Protein AF-A0A1F4QPH2-F1 (afdb_monomer_lite)

pLDDT: mean 80.88, std 16.41, range [38.66, 95.25]

Foldseek 3Di:
DDDPPVPPPPPLCPPPPVNVLVVLLVVQLCCCVVVVVVLQNQLLLCLLVCLQSDALVSLLVSLLVSLVVSCVVVVNDDPVSVQLSNLSSVLSSVVSVVRYNDDADLVRSLVSSLVSLVSSLVSCLVVVCVVVVHDSVVSVVVSVVVSVSNSVSNSVSNVVVVVVVVVSVVVSVVVVD

Structure (mmCIF, N/CA/C/O backbone):
data_AF-A0A1F4QPH2-F1
#
_entry.id   AF-A0A1F4QPH2-F1
#
loop_
_atom_site.group_PDB
_atom_site.id
_atom_site.type_symbol
_atom_site.label_atom_id
_atom_site.label_alt_id
_atom_site.label_comp_id
_atom_site.label_asym_id
_atom_site.label_entity_id
_atom_site.label_seq_id
_atom_site.pdbx_PDB_ins_code
_atom_site.Cartn_x
_atom_site.Cartn_y
_atom_site.Cartn_z
_atom_site.occupancy
_atom_site.B_iso_or_equiv
_atom_site.auth_seq_id
_atom_site.auth_comp_id
_atom_site.auth_asym_id
_atom_site.auth_atom_id
_atom_site.pdbx_PDB_model_num
ATOM 1 N N . MET A 1 1 ? -53.487 14.322 22.296 1.00 47.41 1 MET A N 1
ATOM 2 C CA . MET A 1 1 ? -52.999 13.302 21.344 1.00 47.41 1 MET A CA 1
ATOM 3 C C . MET A 1 1 ? -51.525 13.050 21.654 1.00 47.41 1 MET A C 1
ATOM 5 O O . MET A 1 1 ? -50.697 13.887 21.325 1.00 47.41 1 MET A O 1
ATOM 9 N N . LYS A 1 2 ? -51.204 12.002 22.429 1.00 42.22 2 LYS A N 1
ATOM 10 C CA . LYS A 1 2 ? -49.812 11.647 22.754 1.00 42.22 2 LYS A CA 1
ATOM 11 C C . LYS A 1 2 ? -49.241 10.916 21.544 1.00 42.22 2 LYS A C 1
ATOM 13 O O . LYS A 1 2 ? -49.694 9.819 21.243 1.00 42.22 2 LYS A O 1
ATOM 18 N N . VAL A 1 3 ? -48.311 11.549 20.835 1.00 49.53 3 VAL A N 1
ATOM 19 C CA . VAL A 1 3 ? -47.514 10.867 19.812 1.00 49.53 3 VAL A CA 1
ATOM 20 C C . VAL A 1 3 ? -46.685 9.819 20.545 1.00 49.53 3 VAL A C 1
ATOM 22 O O . VAL A 1 3 ? -45.883 10.158 21.416 1.00 49.53 3 VAL A O 1
ATOM 25 N N . ASP A 1 4 ? -46.956 8.551 20.260 1.00 45.97 4 ASP A N 1
ATOM 26 C CA . ASP A 1 4 ? -46.251 7.428 20.859 1.00 45.97 4 ASP A CA 1
ATOM 27 C C . ASP A 1 4 ? -44.805 7.426 20.339 1.00 45.97 4 ASP A C 1
ATOM 29 O O . ASP A 1 4 ? -44.510 6.978 19.231 1.00 45.97 4 ASP A O 1
ATOM 33 N N . MET A 1 5 ? -43.889 8.001 21.125 1.00 45.53 5 MET A N 1
ATOM 34 C CA . MET A 1 5 ? -42.458 8.103 20.803 1.00 45.53 5 MET A CA 1
ATOM 35 C C . MET A 1 5 ? -41.738 6.740 20.766 1.00 45.53 5 MET A C 1
ATOM 37 O O . MET A 1 5 ? -40.530 6.696 20.54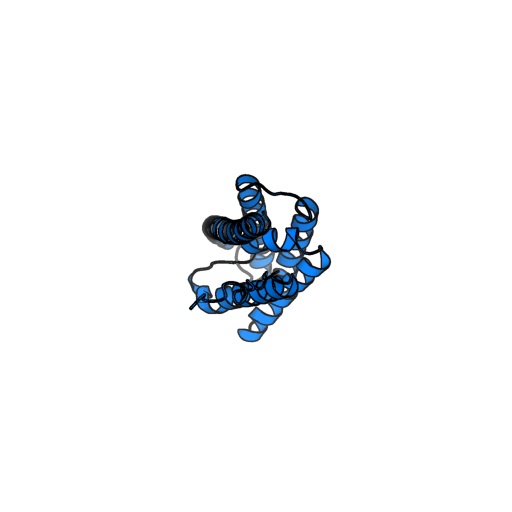6 1.00 45.53 5 MET A O 1
ATOM 41 N N . LYS A 1 6 ? -42.450 5.620 20.943 1.00 44.44 6 LYS A N 1
ATOM 42 C CA . LYS A 1 6 ? -41.887 4.263 20.880 1.00 44.44 6 LYS A CA 1
ATOM 43 C C . LYS A 1 6 ? -41.655 3.721 19.465 1.00 44.44 6 LYS A C 1
ATOM 45 O O . LYS A 1 6 ? -41.101 2.637 19.334 1.00 44.44 6 LYS A O 1
ATOM 50 N N . LEU A 1 7 ? -42.025 4.453 18.412 1.00 41.56 7 LEU A N 1
ATOM 51 C CA . LEU A 1 7 ? -41.872 3.991 17.021 1.00 41.56 7 LEU A CA 1
ATOM 52 C C . LEU A 1 7 ? -40.533 4.342 16.353 1.00 41.56 7 LEU A C 1
ATOM 54 O O . LEU A 1 7 ? -40.298 3.927 15.222 1.00 41.56 7 LEU A O 1
ATOM 58 N N . ILE A 1 8 ? -39.624 5.047 17.033 1.00 44.69 8 ILE A N 1
ATOM 59 C CA . ILE A 1 8 ? -38.246 5.222 16.546 1.00 44.69 8 ILE A CA 1
ATOM 60 C C . ILE A 1 8 ? -37.352 4.232 17.287 1.00 44.69 8 ILE A C 1
ATOM 62 O O . ILE A 1 8 ? -36.466 4.594 18.060 1.00 44.69 8 ILE A O 1
ATOM 66 N N . GLU A 1 9 ? -37.605 2.948 17.060 1.00 43.91 9 GLU A N 1
ATOM 67 C CA . GLU A 1 9 ? -36.646 1.903 17.381 1.00 43.91 9 GLU A CA 1
ATOM 68 C C . GLU A 1 9 ? -35.443 2.122 16.450 1.00 43.91 9 GLU A C 1
ATOM 70 O O . GLU A 1 9 ? -35.420 1.714 15.286 1.00 43.91 9 GLU A O 1
ATOM 75 N N . LYS A 1 10 ? -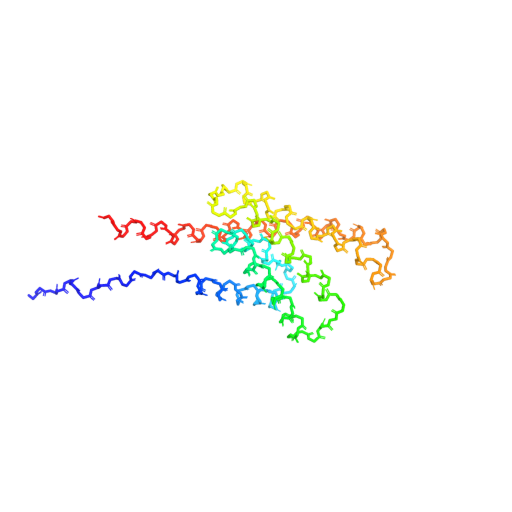34.469 2.911 16.924 1.00 44.91 10 LYS A N 1
ATOM 76 C CA . LYS A 1 10 ? -33.199 3.156 16.241 1.00 44.91 10 LYS A CA 1
ATOM 77 C C . LYS A 1 10 ? -32.536 1.799 16.047 1.00 44.91 10 LYS A C 1
ATOM 79 O O . LYS A 1 10 ? -31.896 1.281 16.959 1.00 44.91 10 LYS A O 1
ATOM 84 N N . LYS A 1 11 ? -32.702 1.224 14.853 1.00 39.31 11 LYS A N 1
ATOM 85 C CA . LYS A 1 11 ? -31.957 0.049 14.404 1.00 39.31 11 LYS A CA 1
ATOM 86 C C . LYS A 1 11 ? -30.485 0.316 14.689 1.00 39.31 11 LYS A C 1
ATOM 88 O O . LYS A 1 11 ? -29.866 1.181 14.073 1.00 39.31 11 LYS A O 1
ATOM 93 N N . ASN A 1 12 ? -29.954 -0.399 15.669 1.00 38.66 12 ASN A N 1
ATOM 94 C CA . ASN A 1 12 ? -28.552 -0.383 16.020 1.00 38.66 12 ASN A CA 1
ATOM 95 C C . ASN A 1 12 ? -27.813 -0.980 14.816 1.00 38.66 12 ASN A C 1
ATOM 97 O O . ASN A 1 12 ? -27.788 -2.197 14.646 1.00 38.66 12 ASN A O 1
ATOM 101 N N . ILE A 1 13 ? -27.317 -0.137 13.903 1.00 45.16 13 ILE A N 1
ATOM 102 C CA . ILE A 1 13 ? -26.585 -0.599 12.718 1.00 45.16 13 ILE A CA 1
ATOM 103 C C . ILE A 1 13 ? -25.215 -1.074 13.205 1.00 45.16 13 ILE A C 1
ATOM 105 O O . ILE A 1 13 ? -24.195 -0.374 13.162 1.00 45.16 13 ILE A O 1
ATOM 109 N N . GLN A 1 14 ? -25.182 -2.297 13.720 1.00 48.91 14 GLN A N 1
ATOM 110 C CA . GLN A 1 14 ? -23.974 -3.088 13.791 1.00 48.91 14 GLN A CA 1
ATOM 111 C C . GLN A 1 14 ? -23.546 -3.322 12.341 1.00 48.91 14 GLN A C 1
ATOM 113 O O . GLN A 1 14 ? -24.052 -4.217 11.681 1.00 48.91 14 GLN A O 1
ATOM 118 N N . ILE A 1 15 ? -22.692 -2.434 11.813 1.00 57.66 15 ILE A N 1
ATOM 119 C CA . ILE A 1 15 ? -22.047 -2.630 10.514 1.00 57.66 15 ILE A CA 1
ATOM 120 C C . ILE A 1 15 ? -21.372 -3.991 10.595 1.00 57.66 15 ILE A C 1
ATOM 122 O O . ILE A 1 15 ? -20.418 -4.176 11.355 1.00 57.66 15 ILE A O 1
ATOM 126 N N . ASP A 1 16 ? -21.949 -4.941 9.873 1.00 70.19 16 ASP A N 1
ATOM 127 C CA . ASP A 1 16 ? -21.417 -6.280 9.739 1.00 70.19 16 ASP A CA 1
ATOM 128 C C . ASP A 1 16 ? -19.980 -6.159 9.221 1.00 70.19 16 ASP A C 1
ATOM 130 O O . ASP A 1 16 ? -19.693 -5.332 8.348 1.00 70.19 16 ASP A O 1
ATOM 134 N N . ARG A 1 17 ? -19.064 -6.972 9.755 1.00 72.69 17 ARG A N 1
ATOM 135 C CA . ARG A 1 17 ? -17.680 -7.033 9.259 1.00 72.69 17 ARG A CA 1
ATOM 136 C C . ARG A 1 17 ? -17.678 -7.246 7.743 1.00 72.69 17 ARG A C 1
ATOM 138 O O . ARG A 1 17 ? -16.904 -6.618 7.033 1.00 72.69 17 ARG A O 1
ATOM 145 N N . SER A 1 18 ? -18.620 -8.035 7.242 1.00 73.62 18 SER A N 1
ATOM 146 C CA . SER A 1 18 ? -18.843 -8.282 5.819 1.00 73.62 18 SER A CA 1
ATOM 147 C C . SER A 1 18 ? -19.156 -6.997 5.046 1.00 73.62 18 SER A C 1
ATOM 149 O O . SER A 1 18 ? -18.578 -6.763 3.990 1.00 73.62 18 SER A O 1
ATOM 151 N N . ILE A 1 19 ? -20.000 -6.112 5.590 1.00 77.81 19 ILE A N 1
ATOM 152 C CA . ILE A 1 19 ? -20.326 -4.819 4.968 1.00 77.81 19 ILE A CA 1
ATOM 153 C C . ILE A 1 19 ? -19.091 -3.919 4.937 1.00 77.81 19 ILE A C 1
ATOM 155 O O . ILE A 1 19 ? -18.832 -3.287 3.913 1.00 77.81 19 ILE A O 1
ATOM 159 N N . LEU A 1 20 ? -18.294 -3.875 6.013 1.00 78.12 20 LEU A N 1
ATOM 160 C CA . LEU A 1 20 ? -17.051 -3.099 6.005 1.00 78.12 20 LEU A CA 1
ATOM 161 C C . LEU A 1 20 ? -16.068 -3.621 4.954 1.00 78.12 20 LEU A C 1
ATOM 163 O O . LEU A 1 20 ? -15.481 -2.832 4.223 1.00 78.12 20 LEU A O 1
ATOM 167 N N . LEU A 1 21 ? -15.903 -4.941 4.867 1.00 80.94 21 LEU A N 1
ATOM 168 C CA . LEU A 1 21 ? -15.012 -5.559 3.893 1.00 80.94 21 LEU A CA 1
ATOM 169 C C . LEU A 1 21 ? -15.448 -5.225 2.465 1.00 80.94 21 LEU A C 1
ATOM 171 O O . LEU A 1 21 ? -14.630 -4.774 1.674 1.00 80.94 21 LEU A O 1
ATOM 175 N N . ILE A 1 22 ? -16.737 -5.386 2.156 1.00 83.06 22 ILE A N 1
ATOM 176 C CA . ILE A 1 22 ? -17.308 -5.105 0.833 1.00 83.06 22 ILE A CA 1
ATOM 177 C C . ILE A 1 22 ? -17.158 -3.621 0.487 1.00 83.06 22 ILE A C 1
ATOM 179 O O . ILE A 1 22 ? -16.671 -3.281 -0.588 1.00 83.06 22 ILE A O 1
ATOM 183 N N . THR A 1 23 ? -17.536 -2.726 1.401 1.00 82.69 23 THR A N 1
ATOM 184 C CA . THR A 1 23 ? -17.435 -1.275 1.172 1.00 82.69 23 THR A CA 1
ATOM 185 C C . THR A 1 23 ? -15.993 -0.817 1.006 1.00 82.69 23 THR A C 1
ATOM 187 O O . THR A 1 23 ? -15.713 -0.060 0.078 1.00 82.69 23 THR A O 1
ATOM 190 N N . ALA A 1 24 ? -15.064 -1.310 1.830 1.00 82.81 24 ALA A N 1
ATOM 191 C CA . ALA A 1 24 ? -13.638 -1.053 1.659 1.00 82.81 24 ALA A CA 1
ATOM 192 C C . ALA A 1 24 ? -13.142 -1.586 0.310 1.00 82.81 24 ALA A C 1
ATOM 194 O O . ALA A 1 24 ? -12.420 -0.885 -0.391 1.00 82.81 24 ALA A O 1
ATOM 195 N N . TRP A 1 25 ? -13.577 -2.785 -0.090 1.00 86.69 25 TRP A N 1
ATOM 196 C CA . TRP A 1 25 ? -13.187 -3.389 -1.359 1.00 86.69 25 TRP A CA 1
ATOM 197 C C . TRP A 1 25 ? -13.634 -2.529 -2.553 1.00 86.69 25 TRP A C 1
ATOM 199 O O . TRP A 1 25 ? -12.814 -2.125 -3.376 1.00 86.69 25 TRP A O 1
ATOM 209 N N . PHE A 1 26 ? -14.915 -2.163 -2.619 1.00 87.88 26 PHE A N 1
ATOM 210 C CA . PHE A 1 26 ? -15.423 -1.314 -3.699 1.00 87.88 26 PHE A CA 1
ATOM 211 C C . PHE A 1 26 ? -14.844 0.101 -3.667 1.00 87.88 26 PHE A C 1
ATOM 213 O O . PHE A 1 26 ? -14.579 0.661 -4.725 1.00 87.88 26 PHE A O 1
ATOM 220 N N . THR A 1 27 ? -14.596 0.667 -2.482 1.00 84.44 27 THR A N 1
ATOM 221 C CA . THR A 1 27 ? -13.956 1.986 -2.360 1.00 84.44 27 THR A CA 1
ATOM 222 C C . THR A 1 27 ? -12.535 1.947 -2.910 1.00 84.44 27 THR A C 1
ATOM 224 O O . THR A 1 27 ? -12.179 2.792 -3.727 1.00 84.44 27 THR A O 1
ATOM 227 N N . CYS A 1 28 ? -11.739 0.945 -2.522 1.00 85.25 28 CYS A N 1
ATOM 228 C CA . CYS A 1 28 ? -10.387 0.771 -3.044 1.00 85.25 28 CYS A CA 1
ATOM 229 C C . CYS A 1 28 ? -10.381 0.612 -4.564 1.00 85.25 28 CYS A C 1
ATOM 231 O O . CYS A 1 28 ? -9.609 1.285 -5.247 1.00 85.25 28 CYS A O 1
ATOM 233 N N . LEU A 1 29 ? -11.266 -0.242 -5.085 1.00 87.50 29 LEU A N 1
ATOM 234 C CA . LEU A 1 29 ? -11.356 -0.495 -6.516 1.00 87.50 29 LEU A CA 1
ATOM 235 C C . LEU A 1 29 ? -11.767 0.776 -7.271 1.00 87.50 29 LEU A C 1
ATOM 237 O O . LEU A 1 29 ? -11.092 1.158 -8.220 1.00 87.50 29 LEU A O 1
ATOM 241 N N . PHE A 1 30 ? -12.807 1.474 -6.805 1.00 86.50 30 PHE A N 1
ATOM 242 C CA . PHE A 1 30 ? -13.289 2.718 -7.407 1.00 86.50 30 PHE A CA 1
ATOM 243 C C . PHE A 1 30 ? -12.225 3.817 -7.413 1.00 86.50 30 PHE A C 1
ATOM 245 O O . PHE A 1 30 ? -12.057 4.505 -8.421 1.00 86.50 30 PHE A O 1
ATOM 252 N N . MET A 1 31 ? -11.505 3.992 -6.301 1.00 82.81 31 MET A N 1
ATOM 253 C CA . MET A 1 31 ? -10.426 4.975 -6.219 1.00 82.81 31 MET A CA 1
ATOM 254 C C . MET A 1 31 ? -9.301 4.618 -7.190 1.00 82.81 31 MET A C 1
ATOM 256 O O . MET A 1 31 ? -8.816 5.496 -7.898 1.00 82.81 31 MET A O 1
ATOM 260 N N . ARG A 1 32 ? -8.941 3.335 -7.303 1.00 80.88 32 ARG A N 1
ATOM 261 C CA . ARG A 1 32 ? -7.922 2.902 -8.262 1.00 80.88 32 ARG A CA 1
ATOM 262 C C . ARG A 1 32 ? -8.351 3.035 -9.712 1.00 80.88 32 ARG A C 1
ATOM 264 O O . ARG A 1 32 ? -7.493 3.340 -10.520 1.00 80.88 32 ARG A O 1
ATOM 271 N N . THR A 1 33 ? -9.615 2.814 -10.070 1.00 79.62 33 THR A N 1
ATOM 272 C CA . THR A 1 33 ? -10.073 2.939 -11.467 1.00 79.62 33 THR A CA 1
ATOM 273 C C . 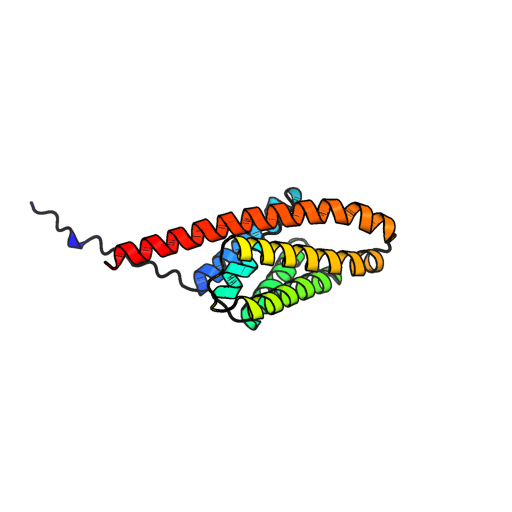THR A 1 33 ? -10.353 4.385 -11.862 1.00 79.62 33 THR A C 1
ATOM 275 O O . THR A 1 33 ? -10.002 4.801 -12.958 1.00 79.62 33 THR A O 1
ATOM 278 N N . SER A 1 34 ? -10.968 5.170 -10.978 1.00 77.19 34 SER A N 1
ATOM 279 C CA . SER A 1 34 ? -11.488 6.503 -11.320 1.00 77.19 34 SER A CA 1
ATOM 280 C C . SER A 1 34 ? -10.503 7.625 -11.001 1.00 77.19 34 SER A C 1
ATOM 282 O O . SER A 1 34 ? -10.537 8.678 -11.630 1.00 77.19 34 SER A O 1
ATOM 284 N N . LEU A 1 35 ? -9.614 7.407 -10.028 1.00 69.00 35 LEU A N 1
ATOM 285 C CA . LEU A 1 35 ? -8.622 8.386 -9.580 1.00 69.00 35 LEU A CA 1
ATOM 286 C C . LEU A 1 35 ? -7.194 7.949 -9.931 1.00 69.00 35 LEU A C 1
ATOM 288 O O . LEU A 1 35 ? -6.254 8.361 -9.250 1.00 69.00 35 LEU A O 1
ATOM 292 N N . GLN A 1 36 ? -7.018 7.169 -11.012 1.00 61.12 36 GLN A N 1
ATOM 293 C CA . GLN A 1 36 ? -5.699 6.763 -11.533 1.00 61.12 36 GLN A CA 1
ATOM 294 C C . GLN A 1 36 ? -4.746 7.962 -11.639 1.00 61.12 36 GLN A C 1
ATOM 296 O O . GLN A 1 36 ? -3.606 7.900 -11.187 1.00 61.12 36 GLN A O 1
ATOM 301 N N . HIS A 1 37 ? -5.257 9.091 -12.141 1.00 53.97 37 HIS A N 1
ATOM 302 C CA . HIS A 1 37 ? -4.517 10.344 -12.308 1.00 53.97 37 HIS A CA 1
ATOM 303 C C . HIS A 1 37 ? -4.098 11.010 -10.992 1.00 53.97 37 HIS A C 1
ATOM 305 O O . HIS A 1 37 ? -3.127 11.759 -10.968 1.00 53.97 37 HIS A O 1
ATOM 311 N N . CYS A 1 38 ? -4.817 10.763 -9.893 1.00 52.66 38 CYS A N 1
ATOM 312 C CA . CYS A 1 38 ? -4.470 11.320 -8.587 1.00 52.66 38 CYS A CA 1
ATOM 313 C C . CYS A 1 38 ? -3.433 10.471 -7.841 1.00 52.66 38 CYS A C 1
ATOM 315 O O . CYS A 1 38 ? -3.017 10.880 -6.757 1.00 52.66 38 CYS A O 1
ATOM 317 N N . ALA A 1 39 ? -3.052 9.298 -8.375 1.00 59.38 39 ALA A N 1
ATOM 318 C CA . ALA A 1 39 ? -2.102 8.360 -7.769 1.00 59.38 39 ALA A CA 1
ATOM 319 C C . ALA A 1 39 ? -2.365 8.098 -6.267 1.00 59.38 39 ALA A C 1
ATOM 321 O O . ALA A 1 39 ? -1.448 7.834 -5.482 1.00 59.38 39 ALA A O 1
ATOM 322 N N . ILE A 1 40 ? -3.629 8.212 -5.838 1.00 60.16 40 ILE A N 1
ATOM 323 C CA . ILE A 1 40 ? -4.043 7.886 -4.477 1.00 60.16 40 ILE A CA 1
ATOM 324 C C . ILE A 1 40 ? -4.109 6.367 -4.431 1.00 60.16 40 ILE A C 1
ATOM 326 O O . ILE A 1 40 ? -5.074 5.789 -4.923 1.00 60.16 40 ILE A O 1
ATOM 330 N N . ASP A 1 41 ? -3.093 5.726 -3.857 1.00 68.38 41 ASP A N 1
ATOM 331 C CA . ASP A 1 41 ? -3.203 4.320 -3.498 1.00 68.38 41 ASP A CA 1
ATOM 332 C C . ASP A 1 41 ? -3.959 4.223 -2.160 1.00 68.38 41 ASP A C 1
ATOM 334 O O . ASP A 1 41 ? -3.435 4.625 -1.113 1.00 68.38 41 ASP A O 1
ATOM 338 N N . PRO A 1 42 ? -5.217 3.748 -2.160 1.00 70.31 42 PRO A N 1
ATOM 339 C CA . PRO A 1 42 ? -6.015 3.675 -0.946 1.00 70.31 42 PRO A CA 1
ATOM 340 C C . PRO A 1 42 ? -5.538 2.546 -0.018 1.00 70.31 42 PRO A C 1
ATOM 342 O O . PRO A 1 42 ? -5.895 2.525 1.165 1.00 70.31 42 PRO A O 1
ATOM 345 N N . PHE A 1 43 ? -4.731 1.600 -0.515 1.00 77.44 43 PHE A N 1
ATOM 346 C CA . PHE A 1 43 ? -4.419 0.371 0.200 1.00 77.44 43 PHE A CA 1
ATOM 347 C C . PHE A 1 43 ? -3.608 0.576 1.475 1.00 77.44 43 PHE A C 1
ATOM 349 O O . PHE A 1 43 ? -4.038 0.055 2.508 1.00 77.44 43 PHE A O 1
ATOM 356 N N . PRO A 1 44 ? -2.500 1.345 1.495 1.00 70.62 44 PRO A N 1
ATOM 357 C CA . PRO A 1 44 ? -1.746 1.544 2.730 1.00 70.62 44 PRO A CA 1
ATOM 358 C C . PRO A 1 44 ? -2.572 2.242 3.827 1.00 70.62 44 PRO A C 1
ATOM 360 O O . PRO A 1 44 ? -2.289 2.070 5.016 1.00 70.62 44 PRO A O 1
ATOM 363 N N . GLY A 1 45 ? -3.606 3.004 3.445 1.00 67.56 45 GLY A N 1
ATOM 364 C CA . GLY A 1 45 ? -4.544 3.618 4.385 1.00 67.56 45 GLY A CA 1
ATOM 365 C C . GLY A 1 45 ? -5.629 2.665 4.892 1.00 67.56 45 GLY A C 1
ATOM 366 O O . GLY A 1 45 ? -5.922 2.658 6.087 1.00 67.56 45 GLY A O 1
ATOM 367 N N . PHE A 1 46 ? -6.180 1.798 4.036 1.00 76.31 46 PHE A N 1
ATOM 368 C CA . PHE A 1 46 ? -7.147 0.778 4.465 1.00 76.31 46 PHE A CA 1
ATOM 369 C C . PHE A 1 46 ? -6.514 -0.401 5.206 1.00 76.31 46 PHE A C 1
ATOM 371 O O . PHE A 1 46 ? -7.195 -1.043 6.011 1.00 76.31 46 PHE A O 1
ATOM 378 N N . LEU A 1 47 ? -5.224 -0.672 4.984 1.00 75.69 47 LEU A N 1
ATOM 379 C CA . LEU A 1 47 ? -4.508 -1.811 5.560 1.00 75.69 47 LEU A CA 1
ATOM 380 C C . LEU A 1 47 ? -4.693 -1.898 7.076 1.00 75.69 47 LEU A C 1
ATOM 382 O O . LEU A 1 47 ? -4.959 -2.966 7.612 1.00 75.69 47 LEU A O 1
ATOM 386 N N . LEU A 1 48 ? -4.598 -0.770 7.778 1.00 75.06 48 LEU A N 1
ATOM 387 C CA . LEU A 1 48 ? -4.692 -0.735 9.237 1.00 75.06 48 LEU A CA 1
ATOM 388 C C . LEU A 1 48 ? -6.111 -0.940 9.753 1.00 75.06 48 LEU A C 1
ATOM 390 O O . LEU A 1 48 ? -6.298 -1.540 10.812 1.00 75.06 48 LEU A O 1
ATOM 394 N N . LEU A 1 49 ? -7.113 -0.461 9.015 1.00 75.50 49 LEU A N 1
ATOM 395 C CA . LEU A 1 49 ? -8.507 -0.699 9.362 1.00 75.50 49 LEU A CA 1
ATOM 396 C C . LEU A 1 49 ? -8.851 -2.183 9.197 1.00 75.50 49 LEU A C 1
ATOM 398 O O . LEU A 1 49 ? -9.417 -2.790 10.108 1.00 75.50 49 LEU A O 1
ATOM 402 N N . LEU A 1 50 ? -8.444 -2.773 8.071 1.00 78.00 50 LEU A N 1
ATOM 403 C CA . LEU A 1 50 ? -8.653 -4.189 7.783 1.00 78.00 50 LEU A CA 1
ATOM 404 C C . LEU A 1 50 ? -7.881 -5.073 8.767 1.00 78.00 50 LEU A C 1
ATOM 406 O O . LEU A 1 50 ? -8.450 -5.999 9.342 1.00 78.00 50 LEU A O 1
ATOM 410 N N . ASN A 1 51 ? -6.623 -4.742 9.056 1.00 76.81 51 ASN A N 1
ATOM 411 C CA . ASN A 1 51 ? -5.773 -5.552 9.925 1.00 76.81 51 ASN A CA 1
ATOM 412 C C . ASN A 1 51 ? -6.270 -5.649 11.372 1.00 76.81 51 ASN A C 1
ATOM 414 O O . ASN A 1 51 ? -6.036 -6.647 12.056 1.00 76.81 51 ASN A O 1
ATOM 418 N N . ARG A 1 52 ? -7.001 -4.633 11.841 1.00 77.00 52 ARG A N 1
ATOM 419 C CA . ARG A 1 52 ? -7.621 -4.650 13.170 1.00 77.00 52 ARG A CA 1
ATOM 420 C C . ARG A 1 52 ? -8.853 -5.544 13.255 1.00 77.00 52 ARG A C 1
ATOM 422 O O . ARG A 1 52 ? -9.188 -5.972 14.354 1.00 77.00 52 ARG A O 1
ATOM 429 N N . GLN A 1 53 ? -9.548 -5.772 12.144 1.00 78.25 53 GLN A N 1
ATOM 430 C CA . GLN A 1 53 ? -10.829 -6.484 12.136 1.00 78.25 53 GLN A CA 1
ATOM 431 C C . GLN A 1 53 ? -10.750 -7.900 11.572 1.00 78.25 53 GLN A C 1
ATOM 433 O O . GLN A 1 53 ? -11.573 -8.745 11.928 1.00 78.25 53 GLN A O 1
ATOM 438 N N . PHE A 1 54 ? -9.775 -8.154 10.705 1.00 84.81 54 PHE A N 1
ATOM 439 C CA . PHE A 1 54 ? -9.636 -9.398 9.966 1.00 84.81 54 PHE A CA 1
ATOM 440 C C . PHE A 1 54 ? -8.289 -10.062 10.252 1.00 84.81 54 PHE A C 1
ATOM 442 O O . PHE A 1 54 ? -7.322 -9.417 10.665 1.00 84.81 54 PHE A O 1
ATOM 449 N N . ASN A 1 55 ? -8.241 -11.379 10.059 1.00 88.31 55 ASN A N 1
ATOM 450 C CA . ASN A 1 55 ? -7.015 -12.158 10.195 1.00 88.31 55 ASN A CA 1
ATOM 451 C C . ASN A 1 55 ? -6.106 -11.995 8.962 1.00 88.31 55 ASN A C 1
ATOM 453 O O . ASN A 1 55 ? -6.526 -11.501 7.915 1.00 88.31 55 ASN A O 1
ATOM 457 N N . GLN A 1 56 ? -4.865 -12.463 9.088 1.00 89.69 56 GLN A N 1
ATOM 458 C CA . GLN A 1 56 ? -3.844 -12.404 8.039 1.00 89.69 56 GLN A CA 1
ATOM 459 C C . GLN A 1 56 ? -4.325 -12.957 6.693 1.00 89.69 56 GLN A C 1
ATOM 461 O O . GLN A 1 56 ? -4.145 -12.302 5.671 1.00 89.69 56 GLN A O 1
ATOM 466 N N . LEU A 1 57 ? -4.971 -14.129 6.691 1.00 90.25 57 LEU A N 1
ATOM 467 C CA . LEU A 1 57 ? -5.442 -14.778 5.465 1.00 90.25 57 LEU A CA 1
ATOM 468 C C . LEU A 1 57 ? -6.498 -13.936 4.740 1.00 90.25 57 LEU A C 1
ATOM 470 O O . LEU A 1 57 ? -6.442 -13.786 3.523 1.00 90.25 57 LEU A O 1
ATOM 474 N N . SER A 1 58 ? -7.431 -13.343 5.484 1.00 88.00 58 SER A N 1
ATOM 475 C CA . SER A 1 58 ? -8.461 -12.472 4.910 1.00 88.00 58 SER A CA 1
ATOM 476 C C . SER A 1 58 ? -7.841 -11.219 4.293 1.00 88.00 58 SER A C 1
ATOM 478 O O . SER A 1 58 ? -8.208 -10.836 3.186 1.00 88.00 58 SER A O 1
ATOM 480 N N . CYS A 1 59 ? -6.869 -10.604 4.975 1.00 88.62 59 CYS A N 1
ATOM 481 C CA . CYS A 1 59 ? -6.132 -9.454 4.451 1.00 88.62 59 CYS A CA 1
ATOM 482 C C . CYS A 1 59 ? -5.316 -9.822 3.203 1.00 88.62 59 CYS A C 1
ATOM 484 O O . CYS A 1 59 ? -5.311 -9.063 2.238 1.00 88.62 59 CYS A O 1
ATOM 486 N N . PHE A 1 60 ? -4.684 -10.997 3.190 1.00 92.38 60 PHE A N 1
ATOM 487 C CA . PHE A 1 60 ? -3.947 -11.505 2.035 1.00 92.38 60 PHE A CA 1
ATOM 488 C C . PHE A 1 60 ? -4.857 -11.672 0.813 1.00 92.38 60 PHE A C 1
ATOM 490 O O . PHE A 1 60 ? -4.585 -11.099 -0.239 1.00 92.38 60 PHE A O 1
ATOM 497 N N . ILE A 1 61 ? -5.966 -12.406 0.962 1.00 91.94 61 ILE A N 1
ATOM 498 C CA . ILE A 1 61 ? -6.915 -12.668 -0.130 1.00 91.94 61 ILE A CA 1
ATOM 499 C C . ILE A 1 61 ? -7.552 -11.366 -0.618 1.00 91.94 61 ILE A C 1
ATOM 501 O O . ILE A 1 61 ? -7.664 -11.162 -1.824 1.00 91.94 61 ILE A O 1
ATOM 505 N N . PHE A 1 62 ? -7.933 -10.471 0.300 1.00 90.19 62 PHE A N 1
ATOM 506 C CA . PHE A 1 62 ? -8.491 -9.165 -0.047 1.00 90.19 62 PHE A CA 1
ATOM 507 C C . PHE A 1 62 ? -7.551 -8.391 -0.973 1.00 90.19 62 PHE A C 1
ATOM 509 O O . PHE A 1 62 ? -7.975 -7.933 -2.033 1.00 90.19 62 PHE A O 1
ATOM 516 N N . MET A 1 63 ? -6.277 -8.275 -0.587 1.00 90.12 63 MET A N 1
ATOM 517 C CA . MET A 1 63 ? -5.281 -7.521 -1.348 1.00 90.12 63 MET A CA 1
ATOM 518 C C . MET A 1 63 ? -4.954 -8.206 -2.671 1.00 90.12 63 MET A C 1
ATOM 520 O O . MET A 1 63 ? -4.880 -7.542 -3.696 1.00 90.12 63 MET A O 1
ATOM 524 N N . LEU A 1 64 ? -4.831 -9.532 -2.678 1.00 93.50 64 LEU A N 1
ATOM 525 C CA . LEU A 1 64 ? -4.583 -10.283 -3.902 1.00 93.50 64 LEU A CA 1
ATOM 526 C C . LEU A 1 64 ? -5.717 -10.064 -4.917 1.00 93.50 64 LEU A C 1
ATOM 528 O O . LEU A 1 64 ? -5.467 -9.631 -6.038 1.00 93.50 64 LEU A O 1
ATOM 532 N N . MET A 1 65 ? -6.971 -10.266 -4.507 1.00 93.12 65 MET A N 1
ATOM 533 C CA . MET A 1 65 ? -8.132 -10.121 -5.394 1.00 93.12 65 MET A CA 1
ATOM 534 C C . MET A 1 65 ? -8.334 -8.689 -5.888 1.00 93.12 65 MET A C 1
ATOM 536 O O . MET A 1 65 ? -8.781 -8.492 -7.013 1.00 93.12 65 MET A O 1
ATOM 540 N N . GLN A 1 66 ? -7.985 -7.689 -5.079 1.00 91.31 66 GLN A N 1
ATOM 541 C CA . GLN A 1 66 ? -8.022 -6.287 -5.491 1.00 91.31 66 GLN A CA 1
ATOM 542 C C . GLN A 1 66 ? -7.168 -6.016 -6.730 1.00 91.31 66 GLN A C 1
ATOM 544 O O . GLN A 1 66 ? -7.656 -5.418 -7.684 1.00 91.31 66 GLN A O 1
ATOM 549 N N . PHE A 1 67 ? -5.918 -6.484 -6.735 1.00 91.56 67 PHE A N 1
ATOM 550 C CA . PHE A 1 67 ? -5.014 -6.291 -7.870 1.00 91.56 67 PHE A CA 1
ATOM 551 C C . PHE A 1 67 ? -5.462 -7.082 -9.095 1.00 91.56 67 PHE A C 1
ATOM 553 O O . PHE A 1 67 ? -5.515 -6.523 -10.184 1.00 91.56 67 PHE A O 1
ATOM 560 N N . PHE A 1 68 ? -5.859 -8.345 -8.916 1.00 94.12 68 PHE A N 1
ATOM 561 C CA . PHE A 1 68 ? -6.343 -9.163 -10.028 1.00 94.12 68 PHE A CA 1
ATOM 562 C C . PHE A 1 68 ? -7.589 -8.579 -10.691 1.00 94.12 68 PHE A C 1
ATOM 564 O O . PHE A 1 68 ? -7.642 -8.511 -11.914 1.00 94.12 68 PHE A O 1
ATOM 571 N N . VAL A 1 69 ? -8.584 -8.140 -9.913 1.00 93.94 69 VAL A N 1
ATOM 572 C CA . VAL A 1 69 ? -9.801 -7.558 -10.494 1.00 93.94 69 VAL A CA 1
ATOM 573 C C . VAL A 1 69 ? -9.521 -6.186 -11.098 1.00 93.94 69 VAL A C 1
ATOM 575 O O . VAL A 1 69 ? -10.038 -5.883 -12.170 1.00 93.94 69 VAL A O 1
ATOM 578 N N . PHE A 1 70 ? -8.689 -5.368 -10.454 1.00 90.88 70 PHE A N 1
ATOM 579 C CA . PHE A 1 70 ? -8.291 -4.083 -11.015 1.00 90.88 70 PHE A CA 1
ATOM 580 C C . PHE A 1 70 ? -7.596 -4.254 -12.373 1.00 90.88 70 PHE A C 1
ATOM 582 O O . PHE A 1 70 ? -8.026 -3.642 -13.347 1.00 90.88 70 PHE A O 1
ATOM 589 N N . ASP A 1 71 ? -6.587 -5.118 -12.469 1.00 92.25 71 ASP A N 1
ATOM 590 C CA . ASP A 1 71 ? -5.866 -5.340 -13.725 1.00 92.25 71 ASP A CA 1
ATOM 591 C C . ASP A 1 71 ? -6.741 -6.053 -14.766 1.00 92.25 71 ASP A C 1
ATOM 593 O O . ASP A 1 71 ? -6.621 -5.759 -15.950 1.00 92.25 71 ASP A O 1
ATOM 597 N N . TYR A 1 72 ? -7.672 -6.920 -14.348 1.00 94.31 72 TYR A N 1
ATOM 598 C CA . TYR A 1 72 ? -8.680 -7.504 -15.241 1.00 94.31 72 TYR A CA 1
ATOM 599 C C . TYR A 1 72 ? -9.558 -6.432 -15.895 1.00 94.31 72 TYR A C 1
ATOM 601 O O . TYR A 1 72 ? -9.751 -6.448 -17.102 1.00 94.31 72 TYR A O 1
ATOM 609 N N . ILE A 1 73 ? -10.069 -5.479 -15.107 1.00 92.31 73 ILE A N 1
ATOM 610 C CA . ILE A 1 73 ? -10.938 -4.398 -15.602 1.00 92.31 73 ILE A CA 1
ATOM 611 C C . ILE A 1 73 ? -10.196 -3.471 -16.577 1.00 92.31 73 ILE A C 1
ATOM 613 O O . ILE A 1 73 ? -10.829 -2.872 -17.441 1.00 92.31 73 ILE A O 1
ATOM 617 N N . ASN A 1 74 ? -8.877 -3.335 -16.432 1.00 89.25 74 ASN A N 1
ATOM 618 C CA . ASN A 1 74 ? -8.051 -2.455 -17.262 1.00 89.25 74 ASN A CA 1
ATOM 619 C C . ASN A 1 74 ? -7.315 -3.200 -18.392 1.00 89.25 74 ASN A C 1
ATOM 621 O O . ASN A 1 74 ? -6.398 -2.626 -18.974 1.00 89.25 74 ASN A O 1
ATOM 625 N N . ASP A 1 75 ? -7.664 -4.464 -18.671 1.00 92.25 75 ASP A N 1
ATOM 626 C CA . ASP A 1 75 ? -6.980 -5.321 -19.655 1.00 92.25 75 ASP A CA 1
ATOM 627 C C . ASP A 1 75 ? -5.445 -5.369 -19.466 1.00 92.25 75 ASP A C 1
ATOM 629 O O . ASP A 1 75 ? -4.667 -5.463 -20.414 1.00 92.25 75 ASP A O 1
ATOM 633 N N . ALA A 1 76 ? -4.999 -5.307 -18.209 1.00 91.69 76 ALA A N 1
ATOM 634 C CA . ALA A 1 76 ? -3.599 -5.171 -17.807 1.00 91.69 76 ALA A CA 1
ATOM 635 C C . ALA A 1 76 ? -3.047 -6.409 -17.076 1.00 91.69 76 ALA A C 1
ATOM 637 O O . ALA A 1 76 ? -1.967 -6.344 -16.484 1.00 91.69 76 ALA A O 1
ATOM 638 N N . ILE A 1 77 ? -3.766 -7.541 -17.099 1.00 94.88 77 ILE A N 1
ATOM 639 C CA . ILE A 1 77 ? -3.301 -8.783 -16.463 1.00 94.88 77 ILE A CA 1
ATOM 640 C C . ILE A 1 77 ? -1.963 -9.219 -17.066 1.00 94.88 77 ILE A C 1
ATOM 642 O O . ILE A 1 77 ? -1.847 -9.461 -18.267 1.00 94.88 77 ILE A O 1
ATOM 646 N N . GLY A 1 78 ? -0.965 -9.418 -16.207 1.00 93.88 78 GLY A N 1
ATOM 647 C CA . GLY A 1 78 ? 0.331 -9.948 -16.614 1.00 93.88 78 GLY A CA 1
ATOM 648 C C . GLY A 1 78 ? 1.249 -10.288 -15.445 1.00 93.88 78 GLY A C 1
ATOM 649 O O . GLY A 1 78 ? 0.831 -10.364 -14.289 1.00 93.88 78 GLY A O 1
ATOM 650 N N . GLY A 1 79 ? 2.541 -10.471 -15.734 1.00 94.88 79 GLY A N 1
ATOM 651 C CA . GLY A 1 79 ? 3.550 -10.738 -14.701 1.00 94.88 79 GLY A CA 1
ATOM 652 C C . GLY A 1 79 ? 3.622 -9.633 -13.642 1.00 94.88 79 GLY A C 1
ATOM 653 O O . GLY A 1 79 ? 3.801 -9.914 -12.457 1.00 94.88 79 GLY A O 1
ATOM 654 N N . TRP A 1 80 ? 3.387 -8.382 -14.046 1.00 94.12 80 TRP A N 1
ATOM 655 C CA . TRP A 1 80 ? 3.342 -7.241 -13.133 1.00 94.12 80 TRP A CA 1
ATOM 656 C C . TRP A 1 80 ? 2.183 -7.315 -12.125 1.00 94.12 80 TRP A C 1
ATOM 658 O O . TRP A 1 80 ? 2.369 -6.960 -10.958 1.00 94.12 80 TRP A O 1
ATOM 668 N N . THR A 1 81 ? 1.027 -7.860 -12.522 1.00 94.50 81 THR A N 1
ATOM 669 C CA . THR A 1 81 ? -0.107 -8.130 -11.620 1.00 94.50 81 THR A CA 1
ATOM 670 C C . THR A 1 81 ? 0.320 -9.041 -10.478 1.00 94.50 81 THR A C 1
ATOM 672 O O . THR A 1 81 ? 0.063 -8.745 -9.3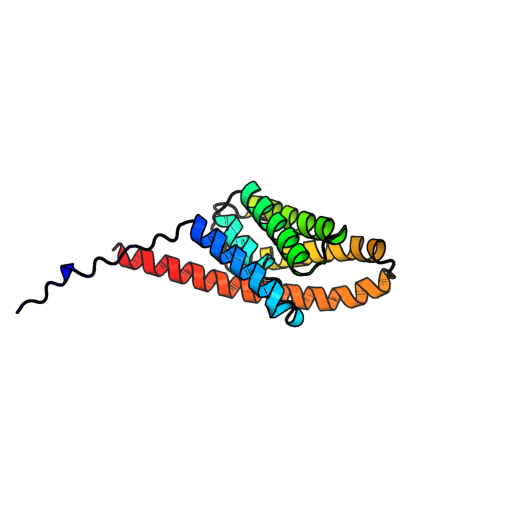16 1.00 94.50 81 THR A O 1
ATOM 675 N N . LEU A 1 82 ? 1.037 -10.128 -10.785 1.00 94.81 82 LEU A N 1
ATOM 676 C CA . LEU A 1 82 ? 1.522 -11.067 -9.770 1.00 94.81 82 LEU A CA 1
ATOM 677 C C . LEU A 1 82 ? 2.514 -10.403 -8.814 1.00 94.81 82 LEU A C 1
ATOM 679 O O . LEU A 1 82 ? 2.376 -10.536 -7.599 1.00 94.81 82 LEU A O 1
ATOM 683 N N . ILE A 1 83 ? 3.486 -9.665 -9.357 1.00 94.00 83 ILE A N 1
ATOM 684 C CA . ILE A 1 83 ? 4.509 -8.968 -8.566 1.00 94.00 83 ILE A CA 1
ATOM 685 C C . ILE A 1 83 ? 3.845 -7.997 -7.585 1.00 94.00 83 ILE A C 1
ATOM 687 O O . ILE A 1 83 ? 4.117 -8.039 -6.382 1.00 94.00 83 ILE A O 1
ATOM 691 N N . THR A 1 84 ? 2.948 -7.144 -8.076 1.00 92.56 84 THR A N 1
ATOM 692 C CA . THR A 1 84 ? 2.299 -6.114 -7.258 1.00 92.56 84 THR A CA 1
ATOM 693 C C . THR A 1 84 ? 1.305 -6.705 -6.258 1.00 92.56 84 THR A C 1
ATOM 695 O O . THR A 1 84 ? 1.366 -6.356 -5.076 1.00 92.56 84 THR A O 1
ATOM 698 N N . ALA A 1 85 ? 0.470 -7.661 -6.681 1.00 93.62 85 ALA A N 1
ATOM 699 C CA . ALA A 1 85 ? -0.494 -8.342 -5.818 1.00 93.62 85 ALA A CA 1
ATOM 700 C C . ALA A 1 85 ? 0.192 -9.062 -4.650 1.00 93.62 85 ALA A C 1
ATOM 702 O O . ALA A 1 85 ? -0.194 -8.878 -3.495 1.00 93.62 85 ALA A O 1
ATOM 703 N N . ILE A 1 86 ? 1.237 -9.851 -4.930 1.00 95.00 86 ILE A N 1
ATOM 704 C CA . ILE A 1 86 ? 1.967 -10.603 -3.900 1.00 95.00 86 ILE A CA 1
ATOM 705 C C . ILE A 1 86 ? 2.697 -9.650 -2.952 1.00 95.00 86 ILE A C 1
ATOM 707 O O . ILE A 1 86 ? 2.671 -9.871 -1.739 1.00 95.00 86 ILE A O 1
ATOM 711 N N . SER A 1 87 ? 3.305 -8.578 -3.468 1.00 93.69 87 SER A N 1
ATOM 712 C CA . SER A 1 87 ? 4.011 -7.591 -2.642 1.00 93.69 87 SER A CA 1
ATOM 713 C C . SER A 1 87 ? 3.063 -6.932 -1.639 1.00 93.69 87 SER A C 1
ATOM 715 O O . SER A 1 87 ? 3.313 -6.957 -0.432 1.00 93.69 87 SER A O 1
ATOM 717 N N . TYR A 1 88 ? 1.922 -6.422 -2.109 1.00 91.56 88 TYR A N 1
ATOM 718 C CA . TYR A 1 88 ? 0.927 -5.798 -1.239 1.00 91.56 88 TYR A CA 1
ATOM 719 C C . TYR A 1 88 ? 0.268 -6.783 -0.273 1.00 91.56 88 TYR A C 1
ATOM 721 O O . TYR A 1 88 ? 0.086 -6.457 0.902 1.00 91.56 88 TYR A O 1
ATOM 729 N N . ALA A 1 89 ? -0.069 -7.990 -0.731 1.00 93.19 89 ALA A N 1
ATOM 730 C CA . ALA A 1 89 ? -0.663 -9.013 0.122 1.00 93.19 89 ALA A CA 1
ATOM 731 C C . ALA A 1 89 ? 0.306 -9.453 1.235 1.00 93.19 89 ALA A C 1
ATOM 733 O O . ALA A 1 89 ? -0.104 -9.608 2.387 1.00 93.19 89 ALA A O 1
ATOM 734 N N . SER A 1 90 ? 1.601 -9.563 0.930 1.00 93.62 90 SER A N 1
ATOM 735 C CA . SER A 1 90 ? 2.644 -9.885 1.913 1.00 93.62 90 SER A CA 1
ATOM 736 C C . SER A 1 90 ? 2.833 -8.764 2.937 1.00 93.62 90 SER A C 1
ATOM 738 O O . SER A 1 90 ? 2.887 -9.030 4.138 1.00 93.62 90 SER A O 1
ATOM 740 N N . ILE A 1 91 ? 2.858 -7.501 2.494 1.00 93.31 91 ILE A N 1
ATOM 741 C CA . ILE A 1 91 ? 2.920 -6.332 3.389 1.00 93.31 91 ILE A CA 1
ATOM 742 C C . ILE A 1 91 ? 1.687 -6.279 4.300 1.00 93.31 91 ILE A C 1
ATOM 744 O O . ILE A 1 91 ? 1.812 -5.998 5.494 1.00 93.31 91 ILE A O 1
ATOM 748 N N . ALA A 1 92 ? 0.502 -6.597 3.773 1.00 91.00 92 ALA A N 1
ATOM 749 C CA . ALA A 1 92 ? -0.721 -6.668 4.564 1.00 91.00 92 ALA A CA 1
ATOM 750 C C . ALA A 1 92 ? -0.641 -7.736 5.655 1.00 91.00 92 ALA A C 1
ATOM 752 O O . ALA A 1 92 ? -0.938 -7.429 6.809 1.00 91.00 92 ALA A O 1
ATOM 753 N N . VAL A 1 93 ? -0.170 -8.944 5.329 1.00 92.31 93 VAL A N 1
ATOM 754 C CA . VAL A 1 93 ? 0.062 -10.017 6.310 1.00 92.31 93 VAL A CA 1
ATOM 755 C C . VAL A 1 93 ? 1.073 -9.593 7.372 1.00 92.31 93 VAL A C 1
ATOM 757 O O . VAL A 1 93 ? 0.809 -9.754 8.567 1.00 92.31 93 VAL A O 1
ATOM 760 N N . TYR A 1 94 ? 2.199 -9.009 6.953 1.00 91.44 94 TYR A N 1
ATOM 761 C CA . TYR A 1 94 ? 3.238 -8.533 7.862 1.00 91.44 94 TYR A CA 1
ATOM 762 C C . TYR A 1 94 ? 2.679 -7.497 8.841 1.00 91.44 94 TYR A C 1
ATOM 764 O O . TYR A 1 94 ? 2.780 -7.667 10.053 1.00 91.44 94 TYR A O 1
ATOM 772 N N . LEU A 1 95 ? 2.002 -6.457 8.351 1.00 89.69 95 LEU A N 1
ATOM 773 C CA . LEU A 1 95 ? 1.414 -5.441 9.222 1.00 89.69 95 LEU A CA 1
ATOM 774 C C . LEU A 1 95 ? 0.279 -5.979 10.093 1.00 89.69 95 LEU A C 1
ATOM 776 O O . LEU A 1 95 ? 0.118 -5.521 11.228 1.00 89.69 95 LEU A O 1
ATOM 780 N N . ASN A 1 96 ? -0.486 -6.959 9.607 1.00 90.44 96 ASN A N 1
ATOM 781 C CA . ASN A 1 96 ? -1.516 -7.624 10.396 1.00 90.44 96 ASN A CA 1
ATOM 782 C C . ASN A 1 96 ? -0.898 -8.267 11.638 1.00 90.44 96 ASN A C 1
ATOM 784 O O . ASN A 1 96 ? -1.353 -7.994 12.741 1.00 90.44 96 ASN A O 1
ATOM 788 N N . PHE A 1 97 ? 0.212 -8.996 11.493 1.00 88.38 97 PHE A N 1
ATOM 789 C CA . PHE A 1 97 ? 0.915 -9.609 12.624 1.00 88.38 97 PHE A CA 1
ATOM 790 C C . PHE A 1 97 ? 1.220 -8.617 13.765 1.00 88.38 97 PHE A C 1
ATOM 792 O O . PHE A 1 97 ? 1.036 -8.935 14.941 1.00 88.38 97 PHE A O 1
ATOM 799 N N . TYR A 1 98 ? 1.618 -7.383 13.439 1.00 85.25 98 TYR A N 1
ATOM 800 C CA . TYR A 1 98 ? 1.938 -6.375 14.455 1.00 85.25 98 TYR A CA 1
ATOM 801 C C . TYR A 1 98 ? 0.727 -5.633 15.006 1.00 85.25 98 TYR A C 1
ATOM 803 O O . TYR A 1 98 ? 0.774 -5.208 16.163 1.00 85.25 98 TYR A O 1
ATOM 811 N N . THR A 1 99 ? -0.331 -5.459 14.214 1.00 87.25 99 THR A N 1
ATOM 812 C CA . THR A 1 99 ? -1.445 -4.544 14.525 1.00 87.25 99 THR A CA 1
ATOM 813 C C . THR A 1 99 ? -2.755 -5.247 14.877 1.00 87.25 99 THR A C 1
ATOM 815 O O . THR A 1 99 ? -3.660 -4.611 15.426 1.00 87.25 99 THR A O 1
ATOM 818 N N . HIS A 1 100 ? -2.856 -6.553 14.626 1.00 85.88 100 HIS A N 1
ATOM 819 C CA . HIS A 1 100 ? -4.061 -7.337 14.864 1.00 85.88 100 HIS A CA 1
ATOM 820 C C . HIS A 1 100 ? -4.490 -7.285 16.333 1.00 85.88 100 HIS A C 1
ATOM 822 O O . HIS A 1 100 ? -3.677 -7.459 17.242 1.00 85.88 100 HIS A O 1
ATOM 828 N N . ASN A 1 101 ? -5.778 -7.016 16.565 1.00 79.25 101 ASN A N 1
ATOM 829 C CA . ASN A 1 101 ? -6.395 -6.845 17.887 1.00 79.25 101 ASN A CA 1
ATOM 830 C C . ASN A 1 101 ? -5.747 -5.787 18.802 1.00 79.25 101 ASN A C 1
ATOM 832 O O . ASN A 1 101 ? -6.072 -5.720 19.988 1.00 79.25 101 ASN A O 1
ATOM 836 N N . LYS A 1 102 ? -4.876 -4.916 18.277 1.00 82.00 102 LYS A N 1
ATOM 837 C CA . LYS A 1 102 ? -4.270 -3.826 19.050 1.00 82.00 102 LYS A CA 1
ATOM 838 C C . LYS A 1 102 ? -4.984 -2.504 18.787 1.00 82.00 102 LYS A C 1
ATOM 840 O O . LYS A 1 102 ? -5.491 -2.229 17.695 1.00 82.00 102 LYS A O 1
ATOM 845 N N . ARG A 1 103 ? -5.032 -1.656 19.816 1.00 82.00 103 ARG A N 1
ATOM 846 C CA . ARG A 1 103 ? -5.381 -0.241 19.644 1.00 82.00 103 ARG A CA 1
ATOM 847 C C . ARG A 1 103 ? -4.149 0.477 19.103 1.00 82.00 103 ARG A C 1
ATOM 849 O O . ARG A 1 103 ? -3.079 0.369 19.687 1.00 82.00 103 ARG A O 1
ATOM 856 N N . ILE A 1 104 ? -4.325 1.183 17.993 1.00 84.88 104 ILE A N 1
ATOM 857 C CA . ILE A 1 104 ? -3.256 1.879 17.275 1.00 84.88 104 ILE A CA 1
ATOM 858 C C . ILE A 1 104 ? -3.498 3.381 17.425 1.00 84.88 104 ILE A C 1
ATOM 860 O O . ILE A 1 104 ? -4.600 3.862 17.138 1.00 84.88 104 ILE A O 1
ATOM 864 N N . THR A 1 105 ? -2.495 4.121 17.895 1.00 88.19 105 THR A N 1
ATOM 865 C CA . THR A 1 105 ? -2.560 5.590 17.964 1.00 88.19 105 THR A CA 1
ATOM 866 C C . THR A 1 105 ? -2.480 6.203 16.563 1.00 88.19 105 THR A C 1
ATOM 868 O O . THR A 1 105 ? -2.108 5.532 15.604 1.00 88.19 105 THR A O 1
ATOM 871 N N . ILE A 1 106 ? -2.811 7.490 16.414 1.00 87.44 106 ILE A N 1
ATOM 872 C CA . ILE A 1 106 ? -2.681 8.183 15.116 1.00 87.44 106 ILE A CA 1
ATOM 873 C C . ILE A 1 106 ? -1.216 8.198 14.645 1.00 87.44 106 ILE A C 1
ATOM 875 O O . ILE A 1 106 ? -0.933 7.947 13.480 1.00 87.44 106 ILE A O 1
ATOM 879 N N . ALA A 1 107 ? -0.265 8.423 15.556 1.00 89.94 107 ALA A N 1
ATOM 880 C CA . ALA A 1 107 ? 1.157 8.404 15.215 1.00 89.94 107 ALA A CA 1
ATOM 881 C C . ALA A 1 107 ? 1.610 7.019 14.723 1.00 89.94 107 ALA A C 1
ATOM 883 O O . ALA A 1 107 ? 2.292 6.910 13.707 1.00 89.94 107 ALA A O 1
ATOM 884 N N . GLN A 1 108 ? 1.177 5.951 15.401 1.00 90.19 108 GLN A N 1
ATOM 885 C CA . GLN A 1 108 ? 1.458 4.584 14.964 1.00 90.19 108 GLN A CA 1
ATOM 886 C C . GLN A 1 108 ? 0.785 4.267 13.626 1.00 90.19 108 GLN A C 1
ATOM 888 O O . GLN A 1 108 ? 1.380 3.583 12.799 1.00 90.19 108 GLN A O 1
ATOM 893 N N . SER A 1 109 ? -0.431 4.769 13.385 1.00 88.25 109 SER A N 1
ATOM 894 C CA . SER A 1 109 ? -1.115 4.529 12.116 1.00 88.25 109 SER A CA 1
ATOM 895 C C . SER A 1 109 ? -0.375 5.190 10.955 1.00 88.25 109 SER A C 1
ATOM 897 O O . SER A 1 109 ? -0.157 4.546 9.936 1.00 88.25 109 SER A O 1
ATOM 899 N N . ILE A 1 110 ? 0.074 6.435 11.123 1.00 91.94 110 ILE A N 1
ATOM 900 C CA . ILE A 1 110 ? 0.908 7.129 10.133 1.00 91.94 110 ILE A CA 1
ATOM 901 C C . ILE A 1 110 ? 2.204 6.351 9.892 1.00 91.94 110 ILE A C 1
ATOM 903 O O . ILE A 1 110 ? 2.538 6.081 8.742 1.00 91.94 110 ILE A O 1
ATOM 907 N N . LEU A 1 111 ? 2.891 5.931 10.960 1.00 92.38 111 LEU A N 1
ATOM 908 C CA . LEU A 1 111 ? 4.141 5.180 10.854 1.00 92.38 111 LEU A CA 1
ATOM 909 C C . LEU A 1 111 ? 3.963 3.890 10.045 1.00 92.38 111 LEU A C 1
ATOM 911 O O . LEU A 1 111 ? 4.683 3.678 9.077 1.00 92.38 111 LEU A O 1
ATOM 915 N N . TYR A 1 112 ? 2.985 3.051 10.395 1.00 90.94 112 TYR A N 1
ATOM 916 C CA . TYR A 1 112 ? 2.762 1.786 9.693 1.00 90.94 112 TYR A CA 1
ATOM 917 C C . TYR A 1 112 ? 2.334 1.982 8.237 1.00 90.94 112 TYR A C 1
ATOM 919 O O . TYR A 1 112 ? 2.779 1.231 7.372 1.00 90.94 112 TYR A O 1
ATOM 927 N N . THR A 1 113 ? 1.509 2.991 7.950 1.00 90.94 113 THR A N 1
ATOM 928 C CA . THR A 1 113 ? 1.119 3.333 6.577 1.00 90.94 113 THR A CA 1
ATOM 929 C C . THR A 1 113 ? 2.315 3.807 5.753 1.00 90.94 113 THR A C 1
ATOM 931 O O . THR A 1 113 ? 2.500 3.335 4.633 1.00 90.94 113 THR A O 1
ATOM 934 N N . ALA A 1 114 ? 3.163 4.674 6.311 1.00 92.75 114 ALA A N 1
ATOM 935 C CA . ALA A 1 114 ? 4.387 5.118 5.651 1.00 92.75 114 ALA A CA 1
ATOM 936 C C . ALA A 1 114 ? 5.347 3.946 5.406 1.00 92.75 114 ALA A C 1
ATOM 938 O O . ALA A 1 114 ? 5.863 3.795 4.303 1.00 92.75 114 ALA A O 1
ATOM 939 N N . THR A 1 115 ? 5.537 3.070 6.400 1.00 92.12 115 THR A N 1
ATOM 940 C CA . THR A 1 115 ? 6.358 1.860 6.250 1.00 92.12 115 THR A CA 1
ATOM 941 C C . THR A 1 115 ? 5.820 0.949 5.148 1.00 92.12 115 THR A C 1
ATOM 943 O O . THR A 1 115 ? 6.606 0.480 4.335 1.00 92.12 115 THR A O 1
ATOM 946 N N . ALA A 1 116 ? 4.503 0.730 5.070 1.00 91.25 116 ALA A N 1
ATOM 947 C CA . ALA A 1 116 ? 3.903 -0.075 4.004 1.00 91.25 116 ALA A CA 1
ATOM 948 C C . ALA A 1 116 ? 4.223 0.477 2.611 1.00 91.25 116 ALA A C 1
ATOM 950 O O . ALA A 1 116 ? 4.671 -0.276 1.750 1.00 91.25 116 ALA A O 1
ATOM 951 N N . ALA A 1 117 ? 4.011 1.782 2.411 1.00 91.81 117 ALA A N 1
ATOM 952 C CA . ALA A 1 117 ? 4.255 2.442 1.133 1.00 91.81 117 ALA A CA 1
ATOM 953 C C . ALA A 1 117 ? 5.740 2.381 0.746 1.00 91.81 117 ALA A C 1
ATOM 955 O O . ALA A 1 117 ? 6.066 1.942 -0.349 1.00 91.81 117 ALA A O 1
ATOM 956 N N . ILE A 1 118 ? 6.647 2.708 1.674 1.00 94.00 118 ILE A N 1
ATOM 957 C CA . ILE A 1 118 ? 8.098 2.649 1.434 1.00 94.00 118 ILE A CA 1
ATOM 958 C C . ILE A 1 118 ? 8.550 1.221 1.110 1.00 94.00 118 ILE A C 1
ATOM 960 O O . ILE A 1 118 ? 9.346 1.023 0.196 1.00 94.00 118 ILE A O 1
ATOM 964 N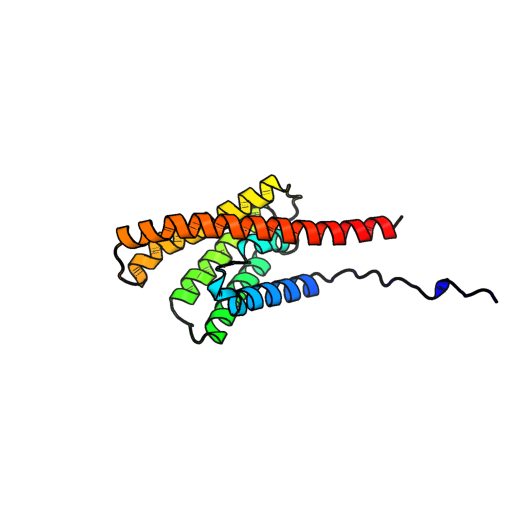 N . CYS A 1 119 ? 8.059 0.216 1.841 1.00 93.50 119 CYS A N 1
ATOM 965 C CA . CYS A 1 119 ? 8.407 -1.178 1.577 1.00 93.50 119 CYS A CA 1
ATOM 966 C C . CYS A 1 119 ? 7.922 -1.631 0.200 1.00 93.50 119 CYS A C 1
ATOM 968 O O . CYS A 1 119 ? 8.676 -2.285 -0.517 1.00 93.50 119 CYS A O 1
ATOM 970 N N . PHE A 1 120 ? 6.687 -1.287 -0.172 1.00 92.81 120 PHE A N 1
ATOM 971 C CA . PHE A 1 120 ? 6.152 -1.614 -1.489 1.00 92.81 120 PHE A CA 1
ATOM 972 C C . PHE A 1 120 ? 6.987 -0.966 -2.596 1.00 92.81 120 PHE A C 1
ATOM 974 O O . PHE A 1 120 ? 7.468 -1.653 -3.494 1.00 92.81 120 PHE A O 1
ATOM 981 N N . ASP A 1 121 ? 7.244 0.330 -2.462 1.00 93.81 121 ASP A N 1
ATOM 982 C CA . ASP A 1 121 ? 8.001 1.120 -3.424 1.00 93.81 121 ASP A CA 1
ATOM 983 C C . ASP A 1 121 ? 9.448 0.637 -3.575 1.00 93.81 121 ASP A C 1
ATOM 985 O O . ASP A 1 121 ? 9.990 0.594 -4.679 1.00 93.81 121 ASP A O 1
ATOM 989 N N . ALA A 1 122 ? 10.074 0.213 -2.474 1.00 94.31 122 ALA A N 1
ATOM 990 C CA . ALA A 1 122 ? 11.390 -0.408 -2.504 1.00 94.31 122 ALA A CA 1
ATOM 991 C C . ALA A 1 122 ? 11.367 -1.726 -3.293 1.00 94.31 122 ALA A C 1
ATOM 993 O O . ALA A 1 122 ? 12.242 -1.951 -4.127 1.00 94.31 122 ALA A O 1
ATOM 994 N N . ILE A 1 123 ? 10.360 -2.583 -3.080 1.00 94.06 123 ILE A N 1
ATOM 995 C CA . ILE A 1 123 ? 10.205 -3.827 -3.850 1.00 94.06 123 ILE A CA 1
ATOM 996 C C . ILE A 1 123 ? 10.039 -3.509 -5.342 1.00 94.06 123 ILE A C 1
ATOM 998 O O . ILE A 1 123 ? 10.727 -4.100 -6.179 1.00 94.06 123 ILE A O 1
ATOM 1002 N N . THR A 1 124 ? 9.186 -2.544 -5.693 1.00 92.19 124 THR A N 1
ATOM 1003 C CA . THR A 1 124 ? 8.967 -2.165 -7.096 1.00 92.19 124 THR A CA 1
ATOM 1004 C C . THR A 1 124 ? 10.181 -1.493 -7.727 1.00 92.19 124 THR A C 1
ATOM 1006 O O . THR A 1 124 ? 10.415 -1.691 -8.915 1.00 92.19 124 THR A O 1
ATOM 1009 N N . LEU A 1 125 ? 10.997 -0.767 -6.959 1.00 93.69 125 LEU A N 1
ATOM 1010 C CA . LEU A 1 125 ? 12.254 -0.189 -7.438 1.00 93.69 125 LEU A CA 1
ATOM 1011 C C . LEU A 1 125 ? 13.291 -1.258 -7.784 1.00 93.69 125 LEU A C 1
ATOM 1013 O O . LEU A 1 125 ? 14.065 -1.070 -8.714 1.00 93.69 125 LEU A O 1
ATOM 1017 N N . TRP A 1 126 ? 13.338 -2.368 -7.050 1.00 92.44 126 TRP A N 1
ATOM 1018 C CA . TRP A 1 126 ? 14.287 -3.443 -7.346 1.00 92.44 126 TRP A CA 1
ATOM 1019 C C . TRP A 1 126 ? 13.820 -4.327 -8.504 1.00 92.44 126 TRP A C 1
ATOM 1021 O O . TRP A 1 126 ? 14.630 -4.734 -9.334 1.00 92.44 126 TRP A O 1
ATOM 1031 N N . ILE A 1 127 ? 12.518 -4.608 -8.585 1.00 94.19 127 ILE A N 1
ATOM 1032 C CA . ILE A 1 127 ? 11.962 -5.531 -9.585 1.00 94.19 127 ILE A CA 1
ATOM 1033 C C . ILE A 1 127 ? 11.607 -4.812 -10.891 1.00 94.19 127 ILE A C 1
ATOM 1035 O O . ILE A 1 127 ? 11.857 -5.335 -11.975 1.00 94.19 127 ILE A O 1
ATOM 1039 N N . GLY A 1 128 ? 11.050 -3.605 -10.808 1.00 92.56 128 GLY A N 1
ATOM 1040 C CA . GLY A 1 128 ? 10.577 -2.827 -11.952 1.00 92.56 128 GLY A CA 1
ATOM 1041 C C . GLY A 1 128 ? 11.648 -2.603 -13.019 1.00 92.56 128 GLY A C 1
ATOM 1042 O O . GLY A 1 128 ? 11.394 -2.912 -14.180 1.00 92.56 128 GLY A O 1
ATOM 1043 N N . PRO A 1 129 ? 12.859 -2.127 -12.677 1.00 95.00 129 PRO A N 1
ATOM 1044 C CA . PRO A 1 129 ? 13.918 -1.914 -13.654 1.00 95.00 129 PRO A CA 1
ATOM 1045 C C . PRO A 1 129 ? 14.302 -3.152 -14.442 1.00 95.00 129 PRO A C 1
ATOM 1047 O O . PRO A 1 129 ? 14.451 -3.083 -15.659 1.00 95.00 129 PRO A O 1
ATOM 1050 N N . LEU A 1 130 ? 14.379 -4.289 -13.754 1.00 93.38 130 LEU A N 1
ATOM 1051 C CA . LEU A 1 130 ? 14.664 -5.576 -14.374 1.00 93.38 130 LEU A CA 1
ATOM 1052 C C . LEU A 1 130 ? 13.514 -6.022 -15.282 1.00 93.38 130 LEU A C 1
ATOM 1054 O O . LEU A 1 130 ? 13.757 -6.467 -16.398 1.00 93.38 130 LEU A O 1
ATOM 1058 N N . TYR A 1 131 ? 12.269 -5.871 -14.824 1.00 93.94 131 TYR A N 1
ATOM 1059 C CA . TYR A 1 131 ? 11.084 -6.304 -15.563 1.00 93.94 131 TYR A CA 1
ATOM 1060 C C . TYR A 1 131 ? 10.822 -5.460 -16.821 1.00 93.94 131 TYR A C 1
ATOM 1062 O O . TYR A 1 131 ? 10.447 -6.000 -17.858 1.00 93.94 131 TYR A O 1
ATOM 1070 N N . PHE A 1 132 ? 11.046 -4.146 -16.749 1.00 93.69 132 PHE A N 1
ATOM 1071 C CA . PHE A 1 132 ? 10.795 -3.207 -17.850 1.00 93.69 132 PHE A CA 1
ATOM 1072 C C . PHE A 1 132 ? 12.043 -2.871 -18.680 1.00 93.69 132 PHE A C 1
ATOM 1074 O O . PHE A 1 132 ? 11.958 -2.076 -19.612 1.00 93.69 132 PHE A O 1
ATOM 1081 N N . GLY A 1 133 ? 13.207 -3.440 -18.347 1.00 93.94 133 GLY A N 1
ATOM 1082 C CA . GLY A 1 133 ? 14.464 -3.175 -19.053 1.00 93.94 133 GLY A CA 1
ATOM 1083 C C . GLY A 1 133 ? 14.954 -1.723 -18.949 1.00 93.94 133 GLY A C 1
ATOM 1084 O O . GLY A 1 133 ? 15.690 -1.264 -19.820 1.00 93.94 133 GLY A O 1
ATOM 1085 N N . GLN A 1 134 ? 14.547 -0.984 -17.911 1.00 94.06 134 GLN A N 1
ATOM 1086 C CA . GLN A 1 134 ? 14.954 0.412 -17.701 1.00 94.06 134 GLN A CA 1
ATOM 1087 C C . GLN A 1 134 ? 16.238 0.505 -16.850 1.00 94.06 134 GLN A C 1
ATOM 1089 O O . GLN A 1 134 ? 16.446 -0.314 -15.950 1.00 94.06 134 GLN A O 1
ATOM 1094 N N . PRO A 1 135 ? 17.095 1.524 -17.057 1.00 95.25 135 PRO A N 1
ATOM 1095 C CA . PRO A 1 135 ? 18.252 1.755 -16.195 1.00 95.25 135 PRO A CA 1
ATOM 1096 C C . PRO A 1 135 ? 17.843 2.018 -14.738 1.00 95.25 135 PRO A C 1
ATOM 1098 O O . PRO A 1 135 ? 16.994 2.871 -14.471 1.00 95.25 135 PRO A O 1
ATOM 1101 N N . ILE A 1 136 ? 18.505 1.353 -13.781 1.00 93.00 136 ILE A N 1
ATOM 1102 C CA . ILE A 1 136 ? 18.242 1.516 -12.335 1.00 93.00 136 ILE A CA 1
ATOM 1103 C C . ILE A 1 136 ? 18.383 2.980 -11.899 1.00 93.00 136 ILE A C 1
ATOM 1105 O O . ILE A 1 136 ? 17.600 3.459 -11.086 1.00 93.00 136 ILE A O 1
ATOM 1109 N N . THR A 1 137 ? 19.345 3.716 -12.458 1.00 93.44 137 THR A N 1
ATOM 1110 C CA . THR A 1 137 ? 19.556 5.139 -12.150 1.00 93.44 137 THR A CA 1
ATOM 1111 C C . THR A 1 137 ? 18.358 5.999 -12.540 1.00 93.44 137 THR A C 1
ATOM 1113 O O . THR A 1 137 ? 17.944 6.857 -11.764 1.00 93.44 137 THR A O 1
ATOM 1116 N N . SER A 1 138 ? 17.761 5.741 -13.707 1.00 92.31 138 SER A N 1
ATOM 1117 C CA . SER A 1 138 ? 16.558 6.446 -14.150 1.00 92.31 138 SER A CA 1
ATOM 1118 C C . SER A 1 138 ? 15.357 6.098 -13.274 1.00 92.31 138 SER A C 1
ATOM 1120 O O . SER A 1 138 ? 14.594 6.988 -12.902 1.00 92.31 138 SER A O 1
ATOM 1122 N N . ALA A 1 139 ? 15.208 4.822 -12.912 1.00 92.44 139 ALA A N 1
ATOM 1123 C CA . ALA A 1 139 ? 14.145 4.381 -12.019 1.00 92.44 139 ALA A CA 1
ATOM 1124 C C . ALA A 1 139 ? 14.275 5.008 -10.625 1.00 92.44 139 ALA A C 1
ATOM 1126 O O . ALA A 1 139 ? 13.289 5.491 -10.084 1.00 92.44 139 ALA A O 1
ATOM 1127 N N . LEU A 1 140 ? 15.489 5.080 -10.072 1.00 92.56 140 LEU A N 1
ATOM 1128 C CA . LEU A 1 140 ? 15.749 5.673 -8.759 1.00 92.56 140 LEU A CA 1
ATOM 1129 C C . LEU A 1 140 ? 15.369 7.161 -8.711 1.00 92.56 140 LEU A C 1
ATOM 1131 O O . LEU A 1 140 ? 14.744 7.601 -7.747 1.00 92.56 140 LEU A O 1
ATOM 1135 N N . ILE A 1 141 ? 15.707 7.922 -9.759 1.00 93.88 141 ILE A N 1
ATOM 1136 C CA . ILE A 1 141 ? 15.368 9.350 -9.859 1.00 93.88 141 ILE A CA 1
ATOM 1137 C C . ILE A 1 141 ? 13.849 9.556 -9.870 1.00 93.88 141 ILE A C 1
ATOM 1139 O O . ILE A 1 141 ? 13.364 10.468 -9.206 1.00 93.88 141 ILE A O 1
ATOM 1143 N N . GLY A 1 142 ? 13.099 8.713 -10.586 1.00 89.12 142 GLY A N 1
ATOM 1144 C CA . GLY A 1 142 ? 11.634 8.768 -10.602 1.00 89.12 142 GLY A CA 1
ATOM 1145 C C . GLY A 1 142 ? 10.989 8.242 -9.316 1.00 89.12 142 GLY A C 1
ATOM 1146 O O . GLY A 1 142 ? 9.961 8.757 -8.878 1.00 89.12 142 GLY A O 1
ATOM 1147 N N . GLN A 1 143 ? 11.609 7.251 -8.677 1.00 92.44 143 GLN A N 1
ATOM 1148 C CA . GLN A 1 143 ? 11.057 6.584 -7.503 1.00 92.44 143 GLN A CA 1
ATOM 1149 C C . GLN A 1 143 ? 11.037 7.490 -6.271 1.00 92.44 143 GLN A C 1
ATOM 1151 O O . GLN A 1 143 ? 10.059 7.474 -5.536 1.00 92.44 143 GLN A O 1
ATOM 1156 N N . ILE A 1 144 ? 12.077 8.296 -6.033 1.00 91.88 144 ILE A N 1
ATOM 1157 C CA . ILE A 1 144 ? 12.139 9.173 -4.849 1.00 91.88 144 ILE A CA 1
ATOM 1158 C C . ILE A 1 144 ? 10.935 10.134 -4.765 1.00 91.88 144 ILE A C 1
ATOM 1160 O O . ILE A 1 144 ? 10.240 10.107 -3.745 1.00 91.88 144 ILE A O 1
ATOM 1164 N N . PRO A 1 145 ? 10.643 10.970 -5.785 1.00 92.06 145 PRO A N 1
ATOM 1165 C CA . PRO A 1 145 ? 9.491 11.864 -5.732 1.00 92.06 145 PRO A CA 1
ATOM 1166 C C . PRO A 1 145 ? 8.172 11.087 -5.691 1.00 92.06 145 PRO A C 1
ATOM 1168 O O . PRO A 1 145 ? 7.278 11.482 -4.945 1.00 92.06 145 PRO A O 1
ATOM 1171 N N . PHE A 1 146 ? 8.071 9.958 -6.404 1.00 90.44 146 PHE A N 1
ATOM 1172 C CA . PHE A 1 146 ? 6.896 9.087 -6.346 1.00 90.44 146 PHE A CA 1
ATOM 1173 C C . PHE A 1 146 ? 6.636 8.574 -4.925 1.00 90.44 146 PHE A C 1
ATOM 1175 O O . PHE A 1 146 ? 5.511 8.660 -4.446 1.00 90.44 146 PHE A O 1
ATOM 1182 N N . THR A 1 147 ? 7.664 8.105 -4.217 1.00 92.94 147 THR A N 1
ATOM 1183 C CA . THR A 1 147 ? 7.521 7.546 -2.869 1.00 92.94 147 THR A CA 1
ATOM 1184 C C . THR A 1 147 ? 7.157 8.598 -1.834 1.00 92.94 147 THR A C 1
ATOM 1186 O O . THR A 1 147 ? 6.318 8.338 -0.973 1.00 92.94 147 THR A O 1
ATOM 1189 N N . ILE A 1 148 ? 7.728 9.802 -1.915 1.00 92.50 148 ILE A N 1
ATOM 1190 C CA . ILE A 1 148 ? 7.341 10.915 -1.030 1.00 92.50 148 ILE A 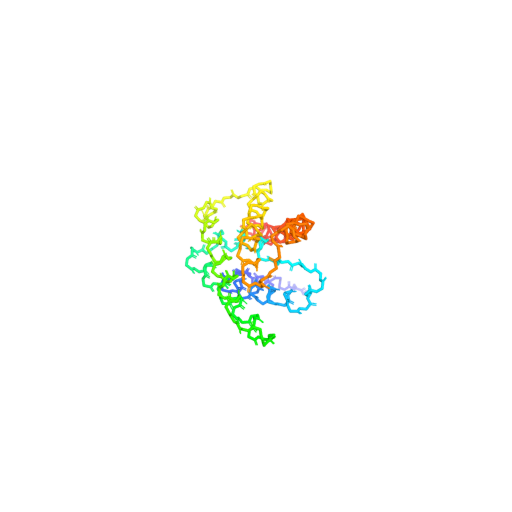CA 1
ATOM 1191 C C . ILE A 1 148 ? 5.845 11.205 -1.184 1.00 92.50 148 ILE A C 1
ATOM 1193 O O . ILE A 1 148 ? 5.097 11.271 -0.208 1.00 92.50 148 ILE A O 1
ATOM 1197 N N . ASP A 1 149 ? 5.415 11.338 -2.429 1.00 89.56 149 ASP A N 1
ATOM 1198 C CA . ASP A 1 149 ? 4.052 11.660 -2.813 1.00 89.56 149 ASP A CA 1
ATOM 1199 C C . ASP A 1 149 ? 3.064 10.531 -2.437 1.00 89.56 149 ASP A C 1
ATOM 1201 O O . ASP A 1 149 ? 2.009 10.774 -1.839 1.00 89.56 149 ASP A O 1
ATOM 1205 N N . HIS A 1 150 ? 3.461 9.274 -2.658 1.00 89.00 150 HIS A N 1
ATOM 1206 C CA . HIS A 1 150 ? 2.741 8.071 -2.241 1.00 89.00 150 HIS A CA 1
ATOM 1207 C C . HIS A 1 150 ? 2.558 8.019 -0.716 1.00 89.00 150 HIS A C 1
ATOM 1209 O O . HIS A 1 150 ? 1.433 7.841 -0.240 1.00 89.00 150 HIS A O 1
ATOM 1215 N N . VAL A 1 151 ? 3.620 8.253 0.064 1.00 91.56 151 VAL A N 1
ATOM 1216 C CA . VAL A 1 151 ? 3.569 8.268 1.536 1.00 91.56 151 VAL A CA 1
ATOM 1217 C C . VAL A 1 151 ? 2.640 9.366 2.052 1.00 91.56 151 VAL A C 1
ATOM 1219 O O . VAL A 1 151 ? 1.821 9.096 2.935 1.00 91.56 151 VAL A O 1
ATOM 1222 N N . ILE A 1 152 ? 2.728 10.587 1.512 1.00 91.19 152 ILE A N 1
ATOM 1223 C CA . ILE A 1 152 ? 1.894 11.717 1.949 1.00 91.19 152 ILE A CA 1
ATOM 1224 C C . ILE A 1 152 ? 0.414 11.394 1.737 1.00 91.19 152 ILE A C 1
ATOM 1226 O O . ILE A 1 152 ? -0.374 11.462 2.686 1.00 91.19 152 ILE A O 1
ATOM 1230 N N . ARG A 1 153 ? 0.030 10.995 0.519 1.00 86.56 153 ARG A N 1
ATOM 1231 C CA . ARG A 1 153 ? -1.368 10.665 0.203 1.00 86.56 153 ARG A CA 1
ATOM 1232 C C . ARG A 1 153 ? -1.891 9.507 1.037 1.00 86.56 153 ARG A C 1
ATOM 1234 O O . ARG A 1 153 ? -2.988 9.602 1.587 1.00 86.56 153 ARG A O 1
ATOM 1241 N N . ALA A 1 154 ? -1.101 8.446 1.170 1.00 88.88 154 ALA A N 1
ATOM 1242 C CA . ALA A 1 154 ? -1.460 7.281 1.962 1.00 88.88 154 ALA A CA 1
ATOM 1243 C C . ALA A 1 154 ? -1.718 7.646 3.432 1.00 88.88 154 ALA A C 1
ATOM 1245 O O . ALA A 1 154 ? -2.721 7.227 4.015 1.00 88.88 154 ALA A O 1
ATOM 1246 N N . CYS A 1 155 ? -0.847 8.462 4.033 1.00 90.56 155 CYS A N 1
ATOM 1247 C CA . CYS A 1 155 ? -0.996 8.902 5.419 1.00 90.56 155 CYS A CA 1
ATOM 1248 C C . CYS A 1 155 ? -2.217 9.810 5.610 1.00 90.56 155 CYS A C 1
ATOM 1250 O O . CYS A 1 155 ? -2.975 9.608 6.560 1.00 90.56 155 CYS A O 1
ATOM 1252 N N . LEU A 1 156 ? -2.441 10.775 4.711 1.00 89.12 156 LEU A N 1
ATOM 1253 C CA . LEU A 1 156 ? -3.621 11.646 4.759 1.00 89.12 156 LEU A CA 1
ATOM 1254 C C . LEU A 1 156 ? -4.913 10.832 4.661 1.00 89.12 156 LEU A C 1
ATOM 1256 O O . LEU A 1 156 ? -5.834 11.015 5.462 1.00 89.12 156 LEU A O 1
ATOM 1260 N N . PHE A 1 157 ? -4.953 9.883 3.728 1.00 86.38 157 PHE A N 1
ATOM 1261 C CA . PHE A 1 157 ? -6.098 9.006 3.538 1.00 86.38 157 PHE A CA 1
ATOM 1262 C C . PHE A 1 157 ? -6.346 8.104 4.757 1.00 86.38 157 PHE A C 1
ATOM 1264 O O . PHE A 1 157 ? -7.476 8.010 5.236 1.00 86.38 157 PHE A O 1
ATOM 1271 N N . ASN A 1 158 ? -5.293 7.512 5.330 1.00 87.31 158 ASN A N 1
ATOM 1272 C CA . ASN A 1 158 ? -5.374 6.729 6.566 1.00 87.31 158 ASN A CA 1
ATOM 1273 C C . ASN A 1 158 ? -5.999 7.531 7.716 1.00 87.31 158 ASN A C 1
ATOM 1275 O O . ASN A 1 158 ? -6.921 7.062 8.382 1.00 87.31 158 ASN A O 1
ATOM 1279 N N . VAL A 1 159 ? -5.514 8.755 7.944 1.00 88.62 159 VAL A N 1
ATOM 1280 C CA . VAL A 1 159 ? -6.022 9.617 9.019 1.00 88.62 159 VAL A CA 1
ATOM 1281 C C . VAL A 1 159 ? -7.501 9.940 8.800 1.00 88.62 159 VAL A C 1
ATOM 1283 O O . VAL A 1 159 ? -8.284 9.841 9.747 1.00 88.62 159 VAL A O 1
ATOM 1286 N N . ALA A 1 160 ? -7.906 10.249 7.564 1.00 86.19 160 ALA A N 1
ATOM 1287 C CA . ALA A 1 160 ? -9.303 10.510 7.225 1.00 86.19 160 ALA A CA 1
ATOM 1288 C C . ALA A 1 160 ? -10.202 9.286 7.484 1.00 86.19 160 ALA A C 1
ATOM 1290 O O . ALA A 1 160 ? -11.213 9.392 8.183 1.00 86.19 160 ALA A O 1
ATOM 1291 N N . ILE A 1 161 ? -9.809 8.105 6.998 1.00 83.06 161 ILE A N 1
ATOM 1292 C CA . ILE A 1 161 ? -10.554 6.854 7.205 1.00 83.06 161 ILE A CA 1
ATOM 1293 C C . ILE A 1 161 ? -10.638 6.494 8.691 1.00 83.06 161 ILE A C 1
ATOM 1295 O O . ILE A 1 161 ? -11.707 6.126 9.187 1.00 83.06 161 ILE A O 1
ATOM 1299 N N . LYS A 1 162 ? -9.536 6.643 9.433 1.00 81.12 162 LYS A N 1
ATOM 1300 C CA . LYS A 1 162 ? -9.503 6.395 10.876 1.00 81.12 162 LYS A CA 1
ATOM 1301 C C . LYS A 1 162 ? -10.454 7.330 11.628 1.00 81.12 162 LYS A C 1
ATOM 1303 O O . LYS A 1 162 ? -11.176 6.857 12.506 1.00 81.12 162 LYS A O 1
ATOM 1308 N N . ALA A 1 163 ? -10.496 8.614 11.270 1.00 81.75 163 ALA A N 1
ATOM 1309 C CA . ALA A 1 163 ? -11.404 9.585 11.879 1.00 81.75 163 ALA A CA 1
ATOM 1310 C C . ALA A 1 163 ? -12.879 9.215 11.647 1.00 81.75 163 ALA A C 1
ATOM 1312 O O . ALA A 1 163 ? -13.662 9.189 12.599 1.00 81.75 163 ALA A O 1
ATOM 1313 N N . ILE A 1 164 ? -13.244 8.848 10.413 1.00 77.75 164 ILE A N 1
ATOM 1314 C CA . ILE A 1 164 ? -14.602 8.395 10.065 1.00 77.75 164 ILE A CA 1
ATOM 1315 C C . ILE A 1 164 ? -14.973 7.142 10.874 1.00 77.75 164 ILE A C 1
ATOM 1317 O O . ILE A 1 164 ? -16.047 7.066 11.481 1.00 77.75 164 ILE A O 1
ATOM 1321 N N . TYR A 1 165 ? -14.067 6.165 10.947 1.00 74.25 165 TYR A N 1
ATOM 1322 C CA . TYR A 1 165 ? -14.298 4.922 11.680 1.00 74.25 165 TYR A CA 1
ATOM 1323 C C . TYR A 1 165 ? -14.489 5.143 13.193 1.00 74.25 165 TYR A C 1
ATOM 1325 O O . TYR A 1 165 ? -15.392 4.565 13.811 1.00 74.25 165 TYR A O 1
ATOM 1333 N N . GLU A 1 166 ? -13.666 5.997 13.807 1.00 72.62 166 GLU A N 1
ATOM 1334 C CA . GLU A 1 166 ? -13.747 6.301 15.240 1.00 72.62 166 GLU A CA 1
ATOM 1335 C C . GLU A 1 166 ? -14.999 7.112 15.594 1.00 72.62 166 GLU A C 1
ATOM 1337 O O . GLU A 1 166 ? -15.653 6.799 16.592 1.00 72.62 166 GLU A O 1
ATOM 1342 N N . GLN A 1 167 ? -15.410 8.071 14.757 1.00 65.50 167 GLN A N 1
ATOM 1343 C CA . GLN A 1 167 ? -16.677 8.792 14.938 1.00 65.50 167 GLN A CA 1
ATOM 1344 C C . GLN A 1 167 ? -17.877 7.840 14.916 1.00 65.50 167 GLN A C 1
ATOM 1346 O O . GLN A 1 167 ? -18.725 7.880 15.811 1.00 65.50 167 GLN A O 1
ATOM 1351 N N . THR A 1 168 ? -17.905 6.920 13.950 1.00 59.84 168 THR A N 1
ATOM 1352 C CA . THR A 1 168 ? -18.979 5.923 13.820 1.00 59.84 168 THR A CA 1
ATOM 1353 C C . THR A 1 168 ? -19.032 4.979 15.030 1.00 59.84 168 THR A C 1
ATOM 1355 O O . THR A 1 168 ? -20.105 4.540 15.443 1.00 59.84 168 THR A O 1
ATOM 1358 N N . SER A 1 169 ? -17.880 4.701 15.647 1.00 56.69 169 SER A N 1
ATOM 1359 C CA . SER A 1 169 ? -17.768 3.863 16.849 1.00 56.69 169 SER A CA 1
ATOM 1360 C C . SER A 1 169 ? -18.179 4.601 18.134 1.00 56.69 169 SER A C 1
ATOM 1362 O O . SER A 1 169 ? -18.843 4.022 18.992 1.00 56.69 169 SER A O 1
ATOM 1364 N N . CYS A 1 170 ? -17.848 5.890 18.268 1.00 48.50 170 CYS A N 1
ATOM 1365 C CA . CYS A 1 170 ? -18.244 6.725 19.411 1.00 48.50 170 CYS A CA 1
ATOM 1366 C C . CYS A 1 170 ? -19.751 7.016 19.452 1.00 48.50 170 CYS A C 1
ATOM 1368 O O . CYS A 1 170 ? -20.338 7.054 20.534 1.00 48.50 170 CYS A O 1
ATOM 1370 N N . ILE A 1 171 ? -20.395 7.182 18.291 1.00 48.72 171 ILE A N 1
ATOM 1371 C CA . ILE A 1 171 ? -21.853 7.370 18.201 1.00 48.72 171 ILE A CA 1
ATOM 1372 C C . ILE A 1 171 ? -22.603 6.156 18.772 1.00 48.72 171 ILE A C 1
ATOM 1374 O O . ILE A 1 171 ? -23.640 6.334 19.406 1.00 48.72 171 ILE A O 1
ATOM 1378 N N . LYS A 1 172 ? -22.061 4.940 18.617 1.00 45.38 172 LYS A N 1
ATOM 1379 C CA . LYS A 1 172 ? -22.657 3.712 19.169 1.00 45.38 172 LYS A CA 1
ATOM 1380 C C . LYS A 1 172 ? -22.610 3.668 20.694 1.00 45.38 172 LYS A C 1
ATOM 1382 O O . LYS A 1 172 ? -23.630 3.391 21.311 1.00 45.38 172 LYS A O 1
ATOM 1387 N N . ASN A 1 173 ? -21.471 4.011 21.303 1.00 44.03 173 ASN A N 1
ATOM 1388 C CA . ASN A 1 173 ? -21.321 3.962 22.765 1.00 44.03 173 ASN A CA 1
ATOM 1389 C C . ASN A 1 173 ? -22.194 4.985 23.506 1.00 44.03 173 ASN A C 1
ATOM 1391 O O . ASN A 1 173 ? -22.631 4.707 24.616 1.00 44.03 173 ASN A O 1
ATOM 1395 N N . LYS A 1 174 ? -22.482 6.145 22.898 1.00 44.44 174 LYS A N 1
ATOM 1396 C CA . LYS A 1 174 ? -23.418 7.134 23.464 1.00 44.44 174 LYS A CA 1
ATOM 1397 C C . LYS A 1 174 ? -24.895 6.743 23.335 1.00 44.44 174 LYS A C 1
ATOM 1399 O O . LYS A 1 174 ? -25.730 7.400 23.937 1.00 44.44 174 LYS A O 1
ATOM 1404 N N . GLN A 1 175 ? -25.232 5.741 22.521 1.00 42.62 175 GLN A N 1
ATOM 1405 C CA . GLN A 1 175 ? -26.612 5.260 22.354 1.00 42.62 175 GLN A CA 1
ATOM 1406 C C . GLN A 1 175 ? -26.940 4.064 23.261 1.00 42.62 175 GLN A C 1
ATOM 1408 O O . GLN A 1 175 ? -28.097 3.664 23.336 1.00 42.62 175 GLN A O 1
ATOM 1413 N N . THR A 1 176 ? -25.937 3.501 23.938 1.00 42.84 176 THR A N 1
ATOM 1414 C CA . THR A 1 176 ? -26.058 2.360 24.862 1.00 42.84 176 THR A CA 1
ATOM 1415 C C . THR A 1 176 ? -25.986 2.749 26.345 1.00 42.84 176 THR A C 1
ATOM 1417 O O . THR A 1 176 ? -25.956 1.864 27.195 1.00 42.84 176 THR A O 1
ATOM 1420 N N . THR A 1 177 ? -25.938 4.047 26.653 1.00 41.88 177 THR A N 1
ATOM 1421 C CA . THR A 1 177 ? -25.993 4.632 28.008 1.00 41.88 177 THR A CA 1
ATOM 1422 C C . THR A 1 177 ? -27.195 5.545 28.115 1.00 41.88 177 THR A C 1
ATOM 1424 O O . THR A 1 177 ? -27.913 5.454 29.129 1.00 41.88 177 THR A O 1
#

Sequence (177 aa):
MKVDMKLIEKKNIQIDRSILLITAWFTCLFMRTSLQHCAIDPFPGFLLLLNRQFNQLSCFIFMLMQFFVFDYINDAIGGWTLITAISYASIAVYLNFYTHNKRITIAQSILYTATAAICFDAITLWIGPLYFGQPITSALIGQIPFTIDHVIRACLFNVAIKAIYEQTSCIKNKQTT

Secondary structure (DSSP, 8-state):
----GGG---------HHHHHHHHHHHHHHHHHH-GGGT---HHHHHHHHHHHS-HHHHHHHHHHHHHHHHHHTT--SHHHHHHHHHHHHHHHHHHHHHTT----HHHHHHHHHHHHHHHHHHHHHHHHHHHT--HHHHHHHHHHHHHHHHHHHHHHHHHHHHHHHHHHHHHHTT--

Radius of gyration: 19.28 Å; chains: 1; bounding box: 73×28×48 Å